Protein AF-A0A1M5HF41-F1 (afdb_monomer)

Sequence (119 aa):
MKKIFLMLTVAAFTASFVACDSKKSETGASDQDSTNVEVVTPAAEGDALAKYTELVEKAVALYPKVKTGDASAVQEYTKVAQDIANMSQDLQKELANMTPEQAAKFAEISKKFADAAAQ

Foldseek 3Di:
DDDDDDDDDDDDPDDDDDDPDDDDDDDDDDDDDDDDPPCPPDPDQPPLLVLLLVLLVLLLVLLVVVVVVPVVSVVSNVVSVVVNVVSPVVVVVSVVVDDPVSVVSSVVSVVSSVVSVVD

Structure (mmCIF, N/CA/C/O backbone):
data_AF-A0A1M5HF41-F1
#
_entry.id   AF-A0A1M5HF41-F1
#
loop_
_atom_site.group_PDB
_atom_site.id
_atom_site.type_symbol
_atom_site.label_atom_id
_atom_site.label_alt_id
_atom_site.label_comp_id
_atom_site.label_asym_id
_atom_site.label_entity_id
_atom_site.label_seq_id
_atom_site.pdbx_PDB_ins_code
_atom_site.Cartn_x
_atom_site.Cartn_y
_atom_site.Cartn_z
_atom_site.occupancy
_atom_site.B_iso_or_equiv
_atom_site.auth_seq_id
_atom_site.auth_comp_id
_atom_site.auth_asym_id
_atom_site.auth_atom_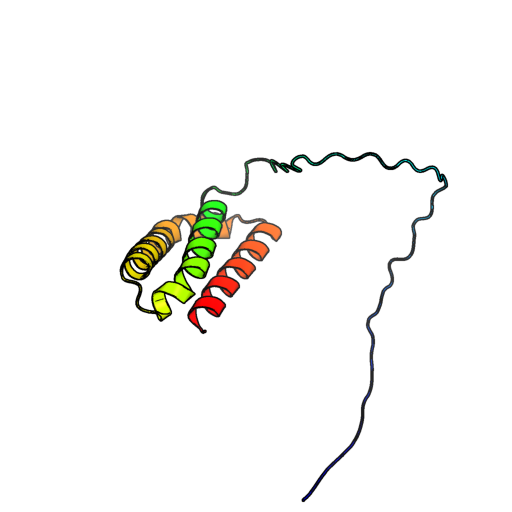id
_atom_site.pdbx_PDB_model_num
ATOM 1 N N . MET A 1 1 ? -6.836 -42.839 17.088 1.00 46.16 1 MET A N 1
ATOM 2 C CA . MET A 1 1 ? -6.234 -44.030 16.435 1.00 46.16 1 MET A CA 1
ATOM 3 C C . MET A 1 1 ? -6.410 -43.817 14.935 1.00 46.16 1 MET A C 1
ATOM 5 O O . MET A 1 1 ? -7.533 -43.573 14.547 1.00 46.16 1 MET A O 1
ATOM 9 N N . LYS A 1 2 ? -5.413 -43.750 14.054 1.00 46.97 2 LYS A N 1
ATOM 10 C CA . LYS A 1 2 ? -4.097 -44.387 13.976 1.00 46.97 2 LYS A CA 1
ATOM 11 C C . LYS A 1 2 ? -3.033 -43.356 13.582 1.00 46.97 2 LYS A C 1
ATOM 13 O O . LYS A 1 2 ? -3.289 -42.453 12.799 1.00 46.97 2 LYS A O 1
ATOM 18 N N . LYS A 1 3 ? -1.854 -43.542 14.165 1.00 61.47 3 LYS A N 1
ATOM 19 C CA . LYS A 1 3 ? -0.601 -42.862 13.855 1.00 61.47 3 LYS A CA 1
ATOM 20 C C . LYS A 1 3 ? 0.084 -43.633 12.725 1.00 61.47 3 LYS A C 1
ATOM 22 O O . LYS A 1 3 ? 0.160 -44.855 12.814 1.00 61.47 3 LYS A O 1
ATOM 27 N N . ILE A 1 4 ? 0.608 -42.914 11.744 1.00 67.19 4 ILE A N 1
ATOM 28 C CA . ILE A 1 4 ? 1.698 -43.308 10.837 1.00 67.19 4 ILE A CA 1
ATOM 29 C C . ILE A 1 4 ? 2.479 -41.989 10.707 1.00 67.19 4 ILE A C 1
ATOM 31 O O . ILE A 1 4 ? 1.986 -41.061 10.085 1.00 67.19 4 ILE A O 1
ATOM 35 N N . PHE A 1 5 ? 3.467 -41.663 11.545 1.00 51.69 5 PHE A N 1
ATOM 36 C CA . PHE A 1 5 ? 4.784 -42.288 11.694 1.00 51.69 5 PHE A CA 1
ATOM 37 C C . PHE A 1 5 ? 5.428 -42.544 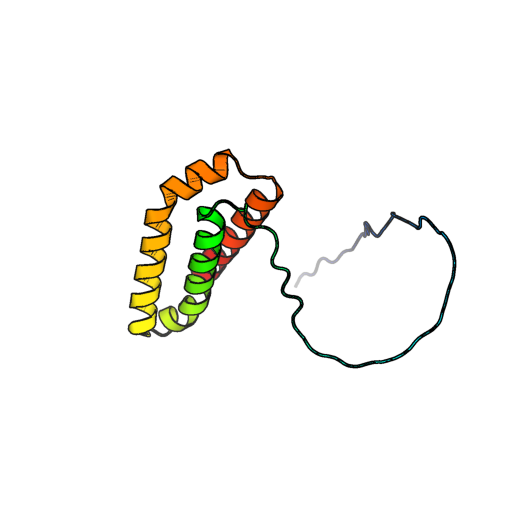10.330 1.00 51.69 5 PHE A C 1
ATOM 39 O O . PHE A 1 5 ? 5.075 -43.524 9.690 1.00 51.69 5 PHE A O 1
ATOM 46 N N . LEU A 1 6 ? 6.355 -41.678 9.901 1.00 47.97 6 LEU A N 1
ATOM 47 C CA . LEU A 1 6 ? 7.771 -42.040 9.722 1.00 47.97 6 LEU A CA 1
ATOM 48 C C . LEU A 1 6 ? 8.526 -40.978 8.882 1.00 47.97 6 LEU A C 1
ATOM 50 O O . LEU A 1 6 ? 8.279 -40.852 7.692 1.00 47.97 6 LEU A O 1
ATOM 54 N N . MET A 1 7 ? 9.464 -40.291 9.553 1.00 51.12 7 MET A N 1
ATOM 55 C CA . MET A 1 7 ? 10.816 -39.873 9.110 1.00 51.12 7 MET A CA 1
ATOM 56 C C . MET A 1 7 ? 10.981 -39.080 7.795 1.00 51.12 7 MET A C 1
ATOM 58 O O . MET A 1 7 ? 10.660 -39.558 6.720 1.00 51.12 7 MET A O 1
ATOM 62 N N . LEU A 1 8 ? 11.477 -37.836 7.830 1.00 47.91 8 LEU A N 1
ATOM 63 C CA . LEU A 1 8 ? 12.876 -37.428 8.099 1.00 47.91 8 LEU A CA 1
ATOM 64 C C . LEU A 1 8 ? 13.831 -37.767 6.944 1.00 47.91 8 LEU A C 1
ATOM 66 O O . LEU A 1 8 ? 14.118 -38.931 6.697 1.00 47.91 8 LEU A O 1
ATOM 70 N N . THR A 1 9 ? 14.335 -36.717 6.287 1.00 54.91 9 THR A N 1
ATOM 71 C CA . THR A 1 9 ? 15.642 -36.578 5.596 1.00 54.91 9 THR A CA 1
ATOM 72 C C . THR A 1 9 ? 15.664 -35.164 4.990 1.00 54.91 9 THR A C 1
ATOM 74 O O . THR A 1 9 ? 14.931 -34.866 4.060 1.00 54.91 9 THR A O 1
ATOM 77 N N . VAL A 1 10 ? 16.196 -34.158 5.691 1.00 45.66 10 VAL A N 1
ATOM 78 C CA . VAL A 1 10 ? 17.607 -33.717 5.655 1.00 45.66 10 VAL A CA 1
ATOM 79 C C . VAL A 1 10 ? 18.112 -33.471 4.232 1.00 45.66 10 VAL A C 1
ATOM 81 O O . VAL A 1 10 ? 18.502 -34.404 3.543 1.00 45.66 10 VAL A O 1
ATOM 84 N N . ALA A 1 11 ? 18.219 -32.194 3.866 1.00 50.41 11 ALA A N 1
ATOM 85 C CA . ALA A 1 11 ? 19.362 -31.681 3.116 1.00 50.41 11 ALA A CA 1
ATOM 86 C C . ALA A 1 11 ? 19.531 -30.192 3.442 1.00 50.41 11 ALA A C 1
ATOM 88 O O . ALA A 1 11 ? 18.853 -29.321 2.901 1.00 50.41 11 ALA A O 1
ATOM 89 N N . ALA A 1 12 ? 20.422 -29.932 4.394 1.00 51.75 12 ALA A N 1
ATOM 90 C CA . ALA A 1 12 ? 20.988 -28.623 4.645 1.00 51.75 12 ALA A CA 1
ATOM 91 C C . ALA A 1 12 ? 21.704 -28.124 3.380 1.00 51.75 12 ALA A C 1
ATOM 93 O O . ALA A 1 12 ? 22.653 -28.753 2.920 1.00 51.75 12 ALA A O 1
ATOM 94 N N . PHE A 1 13 ? 21.278 -26.981 2.849 1.00 51.78 13 PHE A N 1
ATOM 95 C CA . PHE A 1 13 ? 22.107 -26.150 1.978 1.00 51.78 13 PHE A CA 1
ATOM 96 C C . PHE A 1 13 ? 22.695 -25.029 2.839 1.00 51.78 13 PHE A C 1
ATOM 98 O O . PHE A 1 13 ? 22.235 -23.891 2.841 1.00 51.78 13 PHE A O 1
ATOM 105 N N . THR A 1 14 ? 23.682 -25.393 3.657 1.00 52.69 14 THR A N 1
ATOM 106 C CA . THR A 1 14 ? 24.513 -24.452 4.411 1.00 52.69 14 THR A CA 1
ATOM 107 C C . THR A 1 14 ? 25.810 -24.187 3.656 1.00 52.69 14 THR A C 1
ATOM 109 O O . THR A 1 14 ? 26.567 -25.115 3.397 1.00 52.69 14 THR A O 1
ATOM 112 N N . ALA A 1 15 ? 26.035 -22.902 3.375 1.00 50.09 15 ALA A N 1
ATOM 113 C CA . ALA A 1 15 ? 27.308 -22.187 3.273 1.00 50.09 15 ALA A CA 1
ATOM 114 C C . ALA A 1 15 ? 28.454 -22.799 2.443 1.00 50.09 15 ALA A C 1
ATOM 116 O O . ALA A 1 15 ? 29.138 -23.729 2.861 1.00 50.09 15 ALA A O 1
ATOM 117 N N . SER A 1 16 ? 28.786 -22.132 1.333 1.00 50.12 16 SER A N 1
ATOM 118 C CA . SER A 1 16 ? 30.139 -22.128 0.759 1.00 50.12 16 SER A CA 1
ATOM 119 C C . SER A 1 16 ? 30.398 -20.843 -0.034 1.00 50.12 16 SER A C 1
ATOM 121 O O . SER A 1 16 ? 30.346 -20.842 -1.255 1.00 50.12 16 SER A O 1
ATOM 123 N N . PHE A 1 17 ? 30.726 -19.760 0.672 1.00 56.53 17 PHE A N 1
ATOM 124 C CA . PHE A 1 17 ? 31.763 -18.834 0.210 1.00 56.53 17 PHE A CA 1
ATOM 125 C C . PHE A 1 17 ? 32.705 -18.597 1.386 1.00 56.53 17 PHE A C 1
ATOM 127 O O . PHE A 1 17 ? 32.466 -17.780 2.271 1.00 56.53 17 PHE A O 1
ATOM 134 N N . VAL A 1 18 ? 33.732 -19.442 1.427 1.00 53.59 18 VAL A N 1
ATOM 135 C CA . VAL A 1 18 ? 34.872 -19.336 2.326 1.00 53.59 18 VAL A CA 1
ATOM 136 C C . VAL A 1 18 ? 35.819 -18.257 1.797 1.00 53.59 18 VAL A C 1
ATOM 138 O O . VAL A 1 18 ? 36.111 -18.208 0.607 1.00 53.59 18 VAL A O 1
ATOM 141 N N . ALA A 1 19 ? 36.234 -17.393 2.719 1.00 37.31 19 ALA A N 1
ATOM 142 C CA . ALA A 1 19 ? 37.471 -16.621 2.784 1.00 37.31 19 ALA A CA 1
ATOM 143 C C . ALA A 1 19 ? 38.257 -16.348 1.482 1.00 37.31 19 ALA A C 1
ATOM 145 O O . ALA A 1 19 ? 38.946 -17.219 0.955 1.00 37.31 19 ALA A O 1
ATOM 146 N N . CYS A 1 20 ? 38.334 -15.066 1.113 1.00 46.25 20 CYS A N 1
ATOM 147 C CA . CYS A 1 20 ? 39.608 -14.492 0.688 1.00 46.25 20 CYS A CA 1
ATOM 148 C C . CYS A 1 20 ? 40.270 -13.896 1.939 1.00 46.25 20 CYS A C 1
ATOM 150 O O . CYS A 1 20 ? 39.889 -12.830 2.418 1.00 46.25 20 CYS A O 1
ATOM 152 N N . ASP A 1 21 ? 41.210 -14.653 2.498 1.00 45.50 21 ASP A N 1
ATOM 153 C CA . ASP A 1 21 ? 42.091 -14.243 3.583 1.00 45.50 21 ASP A CA 1
ATOM 154 C C . ASP A 1 21 ? 43.124 -13.239 3.056 1.00 45.50 21 ASP A C 1
ATOM 156 O O . ASP A 1 21 ? 43.880 -13.514 2.122 1.00 45.50 21 ASP A O 1
ATOM 160 N N . SER A 1 22 ? 43.158 -12.055 3.659 1.00 48.88 22 SER A N 1
ATOM 161 C CA . SER A 1 22 ? 44.367 -11.244 3.735 1.00 48.88 22 SER A CA 1
ATOM 162 C C . SER A 1 22 ? 44.329 -10.407 5.012 1.00 48.88 22 SER A C 1
ATOM 164 O O . SER A 1 22 ? 43.879 -9.269 5.024 1.00 48.88 22 SER A O 1
ATOM 166 N N . LYS A 1 23 ? 44.937 -10.982 6.057 1.00 42.03 23 LYS A N 1
ATOM 167 C CA . LYS A 1 23 ? 45.968 -10.296 6.855 1.00 42.03 23 LYS A CA 1
ATOM 168 C C . LYS A 1 23 ? 45.496 -9.226 7.867 1.00 42.03 23 LYS A C 1
ATOM 170 O O . LYS A 1 23 ? 45.436 -8.044 7.569 1.00 42.03 23 LYS A O 1
ATOM 175 N N . LYS A 1 24 ? 45.384 -9.674 9.127 1.00 38.69 24 LYS A N 1
ATOM 176 C CA . LYS A 1 24 ? 46.010 -9.086 10.339 1.00 38.69 24 LYS A CA 1
ATOM 177 C C . LYS A 1 24 ? 45.797 -7.580 10.618 1.00 38.69 24 LYS A C 1
ATOM 179 O O . LYS A 1 24 ? 46.511 -6.759 10.058 1.00 38.69 24 LYS A O 1
ATOM 184 N N . SER A 1 25 ? 45.017 -7.253 11.656 1.00 34.22 25 SER A N 1
ATOM 185 C CA . SER A 1 25 ? 45.537 -6.713 12.935 1.00 34.22 25 SER A CA 1
ATOM 186 C C . SER A 1 25 ? 44.403 -6.456 13.937 1.00 34.22 25 SER A C 1
ATOM 188 O O . SER A 1 25 ? 43.448 -5.749 13.635 1.00 34.22 25 SER A O 1
ATOM 190 N N . GLU A 1 26 ? 44.557 -6.988 15.150 1.00 37.22 26 GLU A N 1
ATOM 191 C CA . GLU A 1 26 ? 43.947 -6.456 16.374 1.00 37.22 26 GLU A CA 1
ATOM 192 C C . GLU A 1 26 ? 44.325 -4.981 16.577 1.00 37.22 26 GLU A C 1
ATOM 194 O O . GLU A 1 26 ? 45.467 -4.596 16.308 1.00 37.22 26 GLU A O 1
ATOM 199 N N . THR A 1 27 ? 43.407 -4.187 17.130 1.00 28.44 27 THR A N 1
ATOM 200 C CA . THR A 1 27 ? 43.563 -3.454 18.407 1.00 28.44 27 THR A CA 1
ATOM 201 C C . THR A 1 27 ? 42.308 -2.616 18.624 1.00 28.44 27 THR A C 1
ATOM 203 O O . THR A 1 27 ? 41.882 -1.878 17.740 1.00 28.44 27 THR A O 1
ATOM 206 N N . GLY A 1 28 ? 41.686 -2.792 19.788 1.00 31.28 28 GLY A N 1
ATOM 207 C CA . GLY A 1 28 ? 40.433 -2.143 20.141 1.00 31.28 28 GLY A CA 1
ATOM 208 C C . GLY A 1 28 ? 40.565 -0.679 20.549 1.00 31.28 28 GLY A C 1
ATOM 209 O O . GLY A 1 28 ? 41.646 -0.189 20.850 1.00 31.28 28 GLY A O 1
ATOM 210 N N . ALA A 1 29 ? 39.409 -0.033 20.629 1.00 29.83 29 ALA A N 1
ATOM 211 C CA . ALA A 1 29 ? 39.046 0.934 21.653 1.00 29.83 29 ALA A CA 1
ATOM 212 C C . ALA A 1 29 ? 37.527 1.115 21.561 1.00 29.83 29 ALA A C 1
ATOM 214 O O . ALA A 1 29 ? 36.998 1.379 20.483 1.00 29.83 29 ALA A O 1
ATOM 215 N N . SER A 1 30 ? 36.834 0.934 22.685 1.00 42.19 30 SER A N 1
ATOM 216 C CA . SER A 1 30 ? 35.523 1.545 22.871 1.00 42.19 30 SER A CA 1
ATOM 217 C C . SER A 1 30 ? 35.684 3.050 22.729 1.00 42.19 30 SER A C 1
ATOM 219 O O . SER A 1 30 ? 36.488 3.627 23.454 1.00 42.19 30 SER A O 1
ATOM 221 N N . ASP A 1 31 ? 34.868 3.665 21.886 1.00 30.11 31 ASP A N 1
ATOM 222 C CA . ASP A 1 31 ? 34.354 4.992 22.177 1.00 30.11 31 ASP A CA 1
ATOM 223 C C . ASP A 1 31 ? 32.889 5.043 21.747 1.00 30.11 31 ASP A C 1
ATOM 225 O O . ASP A 1 31 ? 32.483 4.484 20.723 1.00 30.11 31 ASP A O 1
ATOM 229 N N . GLN A 1 32 ? 32.093 5.621 22.633 1.00 37.66 32 GLN A N 1
ATOM 230 C CA . GLN A 1 32 ? 30.720 6.000 22.377 1.00 37.66 32 GLN A CA 1
ATOM 231 C C . GLN A 1 32 ? 30.730 7.005 21.225 1.00 37.66 32 GLN A C 1
ATOM 233 O O . GLN A 1 32 ? 31.564 7.891 21.224 1.00 37.66 32 GLN A O 1
ATOM 238 N N . ASP A 1 33 ? 29.759 6.957 20.323 1.00 27.88 33 ASP A N 1
ATOM 239 C CA . ASP A 1 33 ? 28.881 8.116 20.175 1.00 27.88 33 ASP A CA 1
ATOM 240 C C . ASP A 1 33 ? 27.693 7.736 19.304 1.00 27.88 33 ASP A C 1
ATOM 242 O O . ASP A 1 33 ? 27.815 7.159 18.221 1.00 27.88 33 ASP A O 1
ATOM 246 N N . SER A 1 34 ? 26.513 8.045 19.819 1.00 46.03 34 SER A N 1
ATOM 247 C CA . SER A 1 34 ? 25.312 8.071 19.002 1.00 46.03 34 SER A CA 1
ATOM 248 C C . SER A 1 34 ? 25.487 9.209 18.018 1.00 46.03 34 SER A C 1
ATOM 250 O O . SER A 1 34 ? 25.742 10.311 18.474 1.00 46.03 34 SER A O 1
ATOM 252 N N . THR A 1 35 ? 25.288 8.989 16.723 1.00 32.34 35 THR A N 1
ATOM 253 C CA . THR A 1 35 ? 24.547 9.920 15.858 1.00 32.34 35 THR A CA 1
ATOM 254 C C . THR A 1 35 ? 24.463 9.336 14.456 1.00 32.34 35 THR A C 1
ATOM 256 O O . THR A 1 35 ? 25.462 9.135 13.778 1.00 32.34 35 THR A O 1
ATOM 259 N N . ASN A 1 36 ? 23.218 9.076 14.066 1.00 39.25 36 ASN A N 1
ATOM 260 C CA . ASN A 1 36 ? 22.700 9.246 12.719 1.00 39.25 36 ASN A CA 1
ATOM 261 C C . ASN A 1 36 ? 23.600 8.713 11.591 1.00 39.25 36 ASN A C 1
ATOM 263 O O . ASN A 1 36 ? 24.325 9.457 10.932 1.00 39.25 36 ASN A O 1
ATOM 267 N N . VAL A 1 37 ? 23.460 7.416 11.305 1.00 37.00 37 VAL A N 1
ATOM 268 C CA . VAL A 1 37 ? 23.682 6.940 9.940 1.00 37.00 37 VAL A CA 1
ATOM 269 C C . VAL A 1 37 ? 22.503 7.449 9.109 1.00 37.00 37 VAL A C 1
ATOM 271 O O . VAL A 1 37 ? 21.583 6.703 8.775 1.00 37.00 37 VAL A O 1
ATOM 274 N N . GLU A 1 38 ? 22.526 8.740 8.789 1.00 44.31 38 GLU A N 1
ATOM 275 C CA . GLU A 1 38 ? 21.754 9.265 7.678 1.00 44.31 38 GLU A CA 1
ATOM 276 C C . GLU A 1 38 ? 22.500 8.780 6.442 1.00 44.31 38 GLU A C 1
ATOM 278 O O . GLU A 1 38 ? 23.374 9.451 5.888 1.00 44.31 38 GLU A O 1
ATOM 283 N N . VAL A 1 39 ? 22.199 7.546 6.032 1.00 35.41 39 VAL A N 1
ATOM 284 C CA . VAL A 1 39 ? 22.402 7.171 4.641 1.00 35.41 39 VAL A CA 1
ATOM 285 C C . VAL A 1 39 ? 21.404 8.013 3.852 1.00 35.41 39 VAL A C 1
ATOM 287 O O . VAL A 1 39 ? 20.316 7.556 3.503 1.00 35.41 39 VAL A O 1
ATOM 290 N N . VAL A 1 40 ? 21.768 9.264 3.566 1.00 51.62 40 VAL A N 1
ATOM 291 C CA . VAL A 1 40 ? 21.182 9.994 2.446 1.00 51.62 40 VAL A CA 1
ATOM 292 C C . VAL A 1 40 ? 21.720 9.300 1.199 1.00 51.62 40 VAL A C 1
ATOM 294 O O . VAL A 1 40 ? 22.748 9.656 0.625 1.00 51.62 40 VAL A O 1
ATOM 297 N N . THR A 1 41 ? 21.062 8.193 0.873 1.00 37.59 41 THR A N 1
ATOM 298 C CA . THR A 1 41 ? 21.273 7.418 -0.345 1.00 37.59 41 THR A CA 1
ATOM 299 C C . THR A 1 41 ? 20.836 8.314 -1.509 1.00 37.59 41 THR A C 1
ATOM 301 O O . THR A 1 41 ? 19.818 8.997 -1.384 1.00 37.59 41 THR A O 1
ATOM 304 N N . PRO A 1 42 ? 21.610 8.390 -2.605 1.00 40.50 42 PRO A N 1
ATOM 305 C CA . PRO A 1 42 ? 21.431 9.383 -3.657 1.00 40.50 42 PRO A CA 1
ATOM 306 C C . PRO A 1 42 ? 20.018 9.368 -4.238 1.00 40.50 42 PRO A C 1
ATOM 308 O O . PRO A 1 42 ? 19.505 8.328 -4.645 1.00 40.50 42 PRO A O 1
ATOM 311 N N . ALA A 1 43 ? 19.431 10.561 -4.324 1.00 47.88 43 ALA A N 1
ATOM 312 C CA . ALA A 1 43 ? 18.240 10.841 -5.102 1.00 47.88 43 ALA A CA 1
ATOM 313 C C . ALA A 1 43 ? 18.445 10.417 -6.567 1.00 47.88 43 ALA A C 1
ATOM 315 O O . ALA A 1 43 ? 19.048 11.144 -7.352 1.00 47.88 43 ALA A O 1
ATOM 316 N N . ALA A 1 44 ? 17.959 9.223 -6.902 1.00 48.28 44 ALA A N 1
ATOM 317 C CA . ALA A 1 44 ? 17.467 8.821 -8.220 1.00 48.28 44 ALA A CA 1
ATOM 318 C C . ALA A 1 44 ? 16.698 7.484 -8.118 1.00 48.28 44 ALA A C 1
ATOM 320 O O . ALA A 1 44 ? 16.792 6.629 -8.995 1.00 48.28 44 ALA A O 1
ATOM 321 N N . GLU A 1 45 ? 15.947 7.267 -7.035 1.00 45.69 45 GLU A N 1
ATOM 322 C CA . GLU A 1 45 ? 14.764 6.408 -7.124 1.00 45.69 45 GLU A CA 1
ATOM 323 C C . GLU A 1 45 ? 13.685 7.264 -7.788 1.00 45.69 45 GLU A C 1
ATOM 325 O O . GLU A 1 45 ? 13.588 8.459 -7.494 1.00 45.69 45 GLU A O 1
ATOM 330 N N . GLY A 1 46 ? 12.951 6.717 -8.756 1.00 54.31 46 GLY A N 1
ATOM 331 C CA . GLY A 1 46 ? 11.884 7.490 -9.364 1.00 54.31 46 GLY A CA 1
ATOM 332 C C . GLY A 1 46 ? 10.912 7.934 -8.267 1.00 54.31 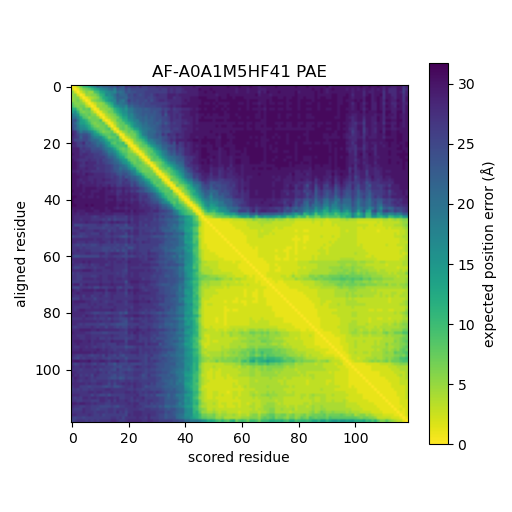46 GLY A C 1
ATOM 333 O O . GLY A 1 46 ? 10.616 7.223 -7.302 1.00 54.31 46 GLY A O 1
ATOM 334 N N . ASP A 1 47 ? 10.523 9.198 -8.353 1.00 76.12 47 ASP A N 1
ATOM 335 C CA . ASP A 1 47 ? 9.758 9.898 -7.325 1.00 76.12 47 ASP A CA 1
ATOM 336 C C . ASP A 1 47 ? 8.439 9.165 -6.981 1.00 76.12 47 ASP A C 1
ATOM 338 O O . ASP A 1 47 ? 7.905 9.336 -5.883 1.00 76.12 47 ASP A O 1
ATOM 342 N N . ALA A 1 48 ? 7.939 8.284 -7.863 1.00 85.38 48 ALA A N 1
ATOM 343 C CA . ALA A 1 48 ? 6.711 7.536 -7.640 1.00 85.38 48 ALA A CA 1
ATOM 344 C C . ALA A 1 48 ? 6.888 6.277 -6.771 1.00 85.38 48 ALA A C 1
ATOM 346 O O . ALA A 1 48 ? 6.009 6.024 -5.945 1.00 85.38 48 ALA A O 1
ATOM 347 N N . LEU A 1 49 ? 7.974 5.491 -6.880 1.00 87.00 49 LEU A N 1
ATOM 348 C CA . LEU A 1 49 ? 8.155 4.312 -6.007 1.00 87.00 49 LEU A CA 1
ATOM 349 C C . LEU A 1 49 ? 8.375 4.721 -4.550 1.00 87.00 49 LEU A C 1
ATOM 351 O O . LEU A 1 49 ? 7.806 4.099 -3.647 1.00 87.00 49 LEU A O 1
ATOM 355 N N . ALA A 1 50 ? 9.168 5.768 -4.315 1.00 88.12 50 ALA A N 1
ATOM 356 C CA . ALA A 1 50 ? 9.421 6.279 -2.969 1.00 88.12 50 ALA A CA 1
ATOM 357 C C . ALA A 1 50 ? 8.114 6.746 -2.307 1.00 88.12 50 ALA A C 1
ATOM 359 O O . ALA A 1 50 ? 7.748 6.263 -1.236 1.00 88.12 50 ALA A O 1
ATOM 360 N N . LYS A 1 51 ? 7.336 7.582 -3.005 1.00 90.06 51 LYS A N 1
ATOM 361 C CA . LYS A 1 51 ? 6.013 8.027 -2.538 1.00 90.06 51 LYS A CA 1
ATOM 362 C C . LYS A 1 51 ? 5.030 6.871 -2.347 1.00 90.06 51 LYS A C 1
ATOM 364 O O . LYS A 1 51 ? 4.282 6.855 -1.374 1.00 90.06 51 LYS A O 1
ATOM 369 N N . TYR A 1 52 ? 5.031 5.882 -3.241 1.00 90.50 52 TYR A N 1
ATOM 370 C CA . TYR A 1 52 ? 4.193 4.692 -3.090 1.00 90.50 52 TYR A CA 1
ATOM 371 C C . TYR A 1 52 ? 4.537 3.916 -1.821 1.00 90.50 52 TYR A C 1
ATOM 373 O O . TYR A 1 52 ? 3.638 3.494 -1.096 1.00 90.50 52 TYR A O 1
ATOM 381 N N . THR A 1 53 ? 5.831 3.772 -1.535 1.00 90.94 53 THR A N 1
ATOM 382 C CA . THR A 1 53 ? 6.329 3.099 -0.334 1.00 90.94 53 THR A CA 1
ATOM 383 C C . THR A 1 53 ? 5.820 3.796 0.926 1.00 90.94 53 THR A C 1
ATOM 385 O O . THR A 1 53 ? 5.193 3.148 1.763 1.00 90.94 53 THR A O 1
ATOM 388 N N . GLU A 1 54 ? 5.970 5.121 1.015 1.00 93.00 54 GLU A N 1
ATOM 389 C CA . GLU A 1 54 ? 5.469 5.909 2.150 1.00 93.00 54 GLU A CA 1
ATOM 390 C C . GLU A 1 54 ? 3.947 5.790 2.329 1.00 93.00 54 GLU A C 1
ATOM 392 O O . GLU A 1 54 ? 3.450 5.613 3.445 1.00 93.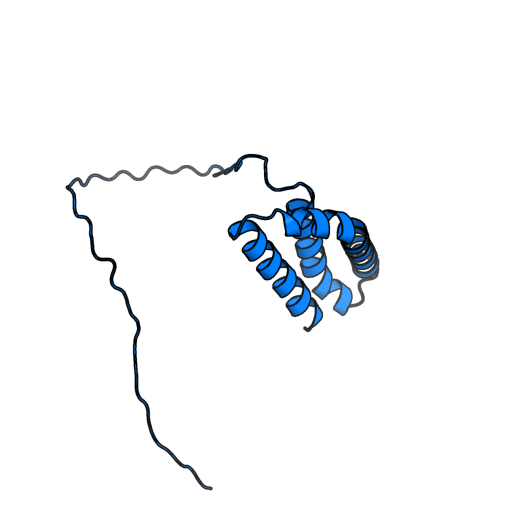00 54 GLU A O 1
ATOM 397 N N . LEU A 1 55 ? 3.185 5.865 1.232 1.00 93.38 55 LEU A N 1
ATOM 398 C CA . LEU A 1 55 ? 1.728 5.746 1.277 1.00 93.38 55 LEU A CA 1
ATOM 399 C C . LEU A 1 55 ? 1.291 4.353 1.736 1.00 93.38 55 LEU A C 1
ATOM 401 O O . LEU A 1 55 ? 0.399 4.235 2.577 1.00 93.38 55 LEU A O 1
ATOM 405 N N . VAL A 1 56 ? 1.927 3.296 1.232 1.00 92.69 56 VAL A N 1
ATOM 406 C CA . VAL A 1 56 ? 1.638 1.923 1.652 1.00 92.69 56 VAL A CA 1
ATOM 407 C C . VAL A 1 56 ? 1.951 1.727 3.132 1.00 92.69 56 VAL A C 1
ATOM 409 O O . VAL A 1 56 ? 1.109 1.201 3.861 1.00 92.69 56 VAL A O 1
ATOM 412 N N . GLU A 1 57 ? 3.112 2.173 3.604 1.00 93.38 57 GLU A N 1
ATOM 413 C CA . GLU A 1 57 ? 3.486 2.064 5.018 1.00 93.38 57 GLU A CA 1
ATOM 414 C C . GLU A 1 57 ? 2.504 2.811 5.922 1.00 93.38 57 GLU A C 1
ATOM 416 O O . GLU A 1 57 ? 2.057 2.275 6.943 1.00 93.38 57 GLU A O 1
ATOM 421 N N . LYS A 1 58 ? 2.075 4.007 5.506 1.00 93.44 58 LYS A N 1
ATOM 422 C CA . LYS A 1 58 ? 1.035 4.758 6.207 1.00 93.44 58 LYS A CA 1
ATOM 423 C C . LYS A 1 58 ? -0.290 3.997 6.236 1.00 93.44 58 LYS A C 1
ATOM 425 O O . LYS A 1 58 ? -0.929 3.927 7.285 1.00 93.44 58 LYS A O 1
ATOM 430 N N . ALA A 1 59 ? -0.700 3.393 5.123 1.00 91.88 59 ALA A N 1
ATOM 431 C CA . ALA A 1 59 ? -1.930 2.611 5.063 1.00 91.88 59 ALA A CA 1
ATOM 432 C C . ALA A 1 59 ? -1.880 1.379 5.985 1.00 91.88 59 ALA A C 1
ATOM 434 O O . ALA A 1 59 ? -2.845 1.107 6.701 1.00 91.88 59 ALA A O 1
ATOM 435 N N . VAL A 1 60 ? -0.742 0.674 6.023 1.00 92.44 60 VAL A N 1
ATOM 436 C CA . VAL A 1 60 ? -0.499 -0.461 6.929 1.00 92.44 60 VAL A CA 1
ATOM 437 C C . VAL A 1 60 ? -0.577 -0.016 8.392 1.00 92.44 60 VAL A C 1
ATOM 439 O O . VAL A 1 60 ? -1.237 -0.672 9.197 1.00 92.44 60 VAL A O 1
ATOM 442 N N . ALA A 1 61 ? 0.027 1.123 8.740 1.00 93.25 61 ALA A N 1
ATOM 443 C CA . ALA A 1 61 ? -0.002 1.664 10.100 1.00 93.25 61 ALA A CA 1
ATOM 444 C C . ALA A 1 61 ? -1.410 2.099 10.554 1.00 93.25 61 ALA A C 1
ATOM 446 O O . ALA A 1 61 ? -1.732 2.033 11.743 1.00 93.25 61 ALA A O 1
ATOM 447 N N . LEU A 1 62 ? -2.262 2.531 9.620 1.00 93.38 62 LEU A N 1
ATOM 448 C CA . LEU A 1 62 ? -3.652 2.904 9.896 1.00 93.38 62 LEU A CA 1
ATOM 449 C C . LEU A 1 62 ? -4.570 1.686 10.055 1.00 93.38 62 LEU A C 1
ATOM 451 O O . LEU A 1 62 ? -5.572 1.771 10.767 1.00 93.38 62 LEU A O 1
ATOM 455 N N . TYR A 1 63 ? -4.225 0.548 9.451 1.00 89.56 63 TYR A N 1
ATOM 456 C CA . TYR A 1 63 ? -5.098 -0.623 9.362 1.00 89.56 63 TYR A CA 1
ATOM 457 C C . TYR A 1 63 ? -5.631 -1.144 10.714 1.00 89.56 63 TYR A C 1
ATOM 459 O O . TYR A 1 63 ? -6.835 -1.388 10.822 1.00 89.56 63 TYR A O 1
ATOM 467 N N . PRO A 1 64 ? -4.824 -1.252 11.792 1.00 91.69 64 PRO A N 1
ATOM 468 C CA . PRO A 1 64 ? -5.332 -1.660 13.102 1.00 91.69 64 PRO A CA 1
ATOM 469 C C . PRO A 1 64 ? -6.407 -0.711 13.648 1.00 91.69 64 PRO A C 1
ATOM 471 O O . PRO A 1 64 ? -7.396 -1.162 14.218 1.00 91.69 64 PRO A O 1
ATOM 474 N N . LYS A 1 65 ? -6.245 0.601 13.432 1.00 93.00 65 LYS A N 1
ATOM 475 C CA . LYS A 1 65 ? -7.204 1.620 13.883 1.00 93.00 65 LYS A CA 1
ATOM 476 C C . LYS A 1 65 ? -8.483 1.599 13.044 1.00 93.00 65 LYS A C 1
ATOM 478 O O . LYS A 1 65 ? -9.582 1.709 13.589 1.00 93.00 65 LYS A O 1
ATOM 483 N N . VAL A 1 66 ? -8.344 1.374 11.736 1.00 92.31 66 VAL A N 1
ATOM 484 C CA . VAL A 1 66 ? -9.470 1.152 10.815 1.00 92.31 66 VAL A CA 1
ATOM 485 C C . VAL A 1 66 ? -10.310 -0.044 11.271 1.00 92.31 66 VAL A C 1
ATOM 487 O O . VAL A 1 66 ? -11.528 0.078 11.371 1.00 92.31 66 VAL A O 1
ATOM 490 N N . LYS A 1 67 ? -9.682 -1.167 11.647 1.00 89.50 67 LYS A N 1
ATOM 491 C CA . LYS A 1 67 ? -10.395 -2.342 12.185 1.00 89.50 67 LYS A CA 1
ATOM 492 C C . LYS A 1 67 ? -11.154 -2.062 13.471 1.00 89.50 67 LYS A C 1
ATOM 494 O O . LYS A 1 67 ? -12.217 -2.634 13.687 1.00 89.50 67 LYS A O 1
ATOM 499 N N . THR A 1 68 ? -10.616 -1.198 14.328 1.00 94.00 68 THR A N 1
ATOM 500 C CA . THR A 1 68 ? -11.302 -0.783 15.558 1.00 94.00 68 THR A CA 1
ATOM 501 C C . THR A 1 68 ? -12.411 0.246 15.317 1.00 94.00 68 THR A C 1
ATOM 503 O O . THR A 1 68 ? -13.076 0.641 16.269 1.00 94.00 68 THR A O 1
ATOM 506 N N . GLY A 1 69 ? -12.634 0.673 14.068 1.00 91.62 69 GLY A N 1
ATOM 507 C CA . GLY A 1 69 ? -13.674 1.636 13.706 1.00 91.62 69 GLY A CA 1
ATOM 508 C C . GLY A 1 69 ? -13.321 3.091 14.021 1.00 91.62 69 GLY A C 1
ATOM 509 O O . GLY A 1 69 ? -14.222 3.917 14.148 1.00 91.62 69 GLY A O 1
ATOM 510 N N . ASP A 1 70 ? -12.033 3.422 14.158 1.00 96.62 70 ASP A N 1
ATOM 511 C CA . ASP A 1 70 ? -11.590 4.804 14.361 1.00 96.62 70 ASP A CA 1
ATOM 512 C C . ASP A 1 70 ? -11.900 5.638 13.108 1.00 96.62 70 ASP A C 1
ATOM 514 O O . ASP A 1 70 ? -11.327 5.425 12.038 1.00 96.62 70 ASP A O 1
ATOM 518 N N . ALA A 1 71 ? -12.830 6.586 13.238 1.00 94.31 71 ALA A N 1
ATOM 519 C CA . ALA A 1 71 ? -13.324 7.377 12.115 1.00 94.31 71 ALA A CA 1
ATOM 520 C C . ALA A 1 71 ? -12.226 8.218 11.441 1.00 94.31 71 ALA A C 1
ATOM 522 O O . ALA A 1 71 ? -12.226 8.351 10.216 1.00 94.31 71 ALA A O 1
ATOM 523 N N . SER A 1 72 ? -11.271 8.743 12.213 1.00 94.62 72 SER A N 1
ATOM 524 C CA . SER A 1 72 ? -10.147 9.519 11.682 1.00 94.62 72 SER A CA 1
ATOM 525 C C . SER A 1 72 ? -9.198 8.618 10.897 1.00 94.62 72 SER A C 1
ATOM 527 O O . SER A 1 72 ? -8.787 8.965 9.791 1.00 94.62 72 SER A O 1
ATOM 529 N N . ALA A 1 73 ? -8.908 7.420 11.412 1.00 94.3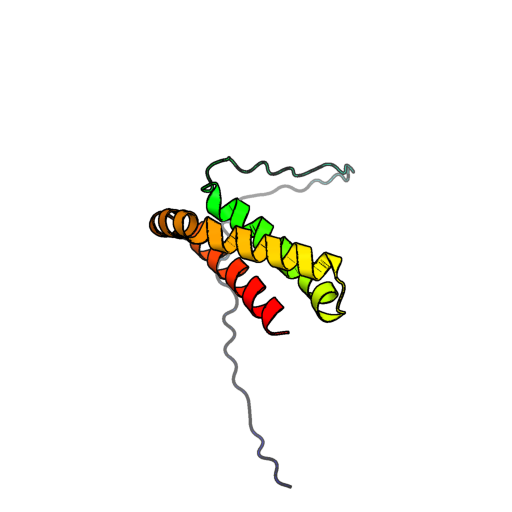8 73 ALA A N 1
ATOM 530 C CA . ALA A 1 73 ? -8.084 6.444 10.708 1.00 94.38 73 ALA A CA 1
ATOM 531 C C . ALA A 1 73 ? -8.756 5.927 9.431 1.00 94.38 73 ALA A C 1
ATOM 533 O O . ALA A 1 73 ? -8.076 5.747 8.426 1.00 94.38 73 ALA A O 1
ATOM 534 N N . VAL A 1 74 ? -10.079 5.730 9.436 1.00 93.75 74 VAL A N 1
ATOM 535 C CA . VAL A 1 74 ? -10.853 5.366 8.234 1.00 93.75 74 VAL A CA 1
ATOM 536 C C . VAL A 1 74 ? -10.756 6.460 7.171 1.00 93.75 74 VAL A C 1
ATOM 538 O O . VAL A 1 74 ? -10.510 6.159 6.000 1.00 93.75 74 VAL A O 1
ATOM 541 N N . GLN A 1 75 ? -10.911 7.728 7.558 1.00 95.00 75 GLN A N 1
ATOM 542 C CA . GLN A 1 75 ? -10.775 8.856 6.634 1.00 95.00 75 GLN A CA 1
ATOM 543 C C . GLN A 1 75 ? -9.355 8.968 6.072 1.00 95.00 75 GLN A C 1
ATOM 545 O O . GLN A 1 75 ? -9.186 9.087 4.856 1.00 95.00 75 GLN A O 1
ATOM 550 N N . GLU A 1 76 ? -8.333 8.888 6.926 1.00 94.69 76 GLU A N 1
ATOM 551 C CA . GLU A 1 76 ? -6.939 8.931 6.481 1.00 94.69 76 GLU A CA 1
ATOM 552 C C . GLU A 1 76 ? -6.587 7.744 5.585 1.00 94.69 76 GLU A C 1
ATOM 554 O O . GLU A 1 76 ? -5.963 7.940 4.546 1.00 94.69 76 GLU A O 1
ATOM 559 N N . TYR A 1 77 ? -7.029 6.534 5.930 1.00 92.50 77 TYR A N 1
ATOM 560 C CA . TYR A 1 77 ? -6.803 5.340 5.119 1.00 92.50 77 TYR A CA 1
ATOM 561 C C . TYR A 1 77 ? -7.453 5.478 3.741 1.00 92.50 77 TYR A C 1
ATOM 563 O O . TYR A 1 77 ? -6.824 5.176 2.730 1.00 92.50 77 TYR A O 1
ATOM 571 N N . THR A 1 78 ? -8.680 6.007 3.683 1.00 93.56 78 THR A N 1
ATOM 572 C CA . THR A 1 78 ? -9.385 6.263 2.417 1.00 93.56 78 THR A CA 1
ATOM 573 C C . THR A 1 78 ? -8.618 7.259 1.547 1.00 93.56 78 THR A C 1
ATOM 575 O O . THR A 1 78 ? -8.446 7.024 0.352 1.00 93.56 78 THR A O 1
ATOM 578 N N . LYS A 1 79 ? -8.107 8.345 2.143 1.00 95.19 79 LYS A N 1
ATOM 579 C CA . LYS A 1 79 ? -7.290 9.333 1.427 1.00 95.19 79 LYS A CA 1
ATOM 580 C C . LYS A 1 79 ? -6.002 8.712 0.888 1.00 95.19 79 LYS A C 1
ATOM 582 O O . LYS A 1 79 ? -5.688 8.885 -0.282 1.00 95.19 79 LYS A O 1
ATOM 587 N N . VAL A 1 80 ? -5.297 7.946 1.716 1.00 93.12 80 VAL A N 1
ATOM 588 C CA . VAL A 1 80 ? -4.061 7.260 1.319 1.00 93.12 80 VAL A CA 1
ATOM 589 C C . VAL A 1 80 ? -4.320 6.259 0.188 1.00 93.12 80 VAL A C 1
ATOM 591 O O . VAL A 1 80 ? -3.573 6.233 -0.785 1.00 93.12 80 VAL A O 1
ATOM 594 N N . ALA A 1 81 ? -5.399 5.478 0.262 1.00 90.19 81 ALA A N 1
ATOM 595 C CA . ALA A 1 81 ? -5.784 4.556 -0.805 1.00 90.19 81 ALA A CA 1
ATOM 596 C C . ALA A 1 81 ? -6.088 5.291 -2.122 1.00 90.19 81 ALA A C 1
ATOM 598 O O . ALA A 1 81 ? -5.726 4.816 -3.199 1.00 90.19 81 ALA A O 1
ATOM 599 N N . GLN A 1 82 ? -6.715 6.467 -2.042 1.00 92.62 82 GLN A N 1
ATOM 600 C CA . GLN A 1 82 ? -6.968 7.311 -3.205 1.00 92.62 82 GLN A CA 1
ATOM 601 C C . GLN A 1 82 ? -5.670 7.884 -3.793 1.00 92.62 82 GLN A C 1
ATOM 603 O O . GLN A 1 82 ? -5.507 7.866 -5.011 1.00 92.62 82 GLN A O 1
ATOM 608 N N . ASP A 1 83 ? -4.731 8.331 -2.958 1.00 91.19 83 ASP A N 1
ATOM 609 C CA . ASP A 1 83 ? -3.423 8.820 -3.406 1.00 91.19 83 ASP A CA 1
ATOM 610 C C . ASP A 1 83 ? -2.630 7.706 -4.116 1.00 91.19 83 ASP A C 1
ATOM 612 O O . ASP A 1 83 ? -2.101 7.924 -5.206 1.00 91.19 83 ASP A O 1
ATOM 616 N N . ILE A 1 84 ? -2.654 6.477 -3.584 1.00 89.25 84 ILE A N 1
ATOM 617 C CA . ILE A 1 84 ? -2.074 5.295 -4.245 1.00 89.25 84 ILE A CA 1
ATOM 618 C C . ILE A 1 84 ? -2.731 5.046 -5.613 1.00 89.25 84 ILE A C 1
ATOM 620 O O . ILE A 1 84 ? -2.037 4.803 -6.602 1.00 89.25 84 ILE A O 1
ATOM 624 N N . ALA A 1 85 ? -4.064 5.117 -5.695 1.00 88.56 85 ALA A N 1
ATOM 625 C CA . ALA A 1 85 ? -4.787 4.923 -6.951 1.00 88.56 85 ALA A CA 1
ATOM 626 C C . ALA A 1 85 ? -4.441 6.005 -7.991 1.00 88.56 85 ALA A C 1
ATOM 628 O O . ALA A 1 85 ? -4.236 5.685 -9.165 1.00 88.56 85 ALA A O 1
ATOM 629 N N . ASN A 1 86 ? -4.307 7.262 -7.562 1.00 90.25 86 ASN A N 1
ATOM 630 C CA . ASN A 1 86 ? -3.914 8.383 -8.420 1.00 90.25 86 ASN A CA 1
ATOM 631 C C . ASN A 1 86 ? -2.488 8.221 -8.962 1.00 90.25 86 ASN A C 1
ATOM 633 O O . ASN A 1 86 ? -2.209 8.599 -10.096 1.00 90.25 86 ASN A O 1
ATOM 637 N N . MET A 1 87 ? -1.603 7.606 -8.179 1.00 86.19 87 MET A N 1
ATOM 638 C CA . MET A 1 87 ? -0.225 7.325 -8.576 1.00 86.19 87 MET A CA 1
ATOM 639 C C . MET A 1 87 ? -0.072 6.109 -9.494 1.00 86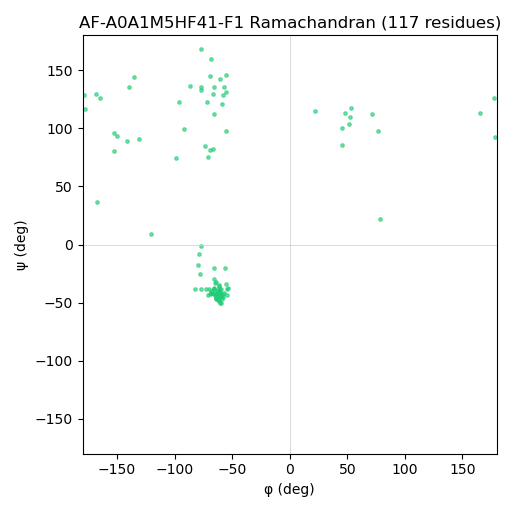.19 87 MET A C 1
ATOM 641 O O . MET A 1 87 ? 1.017 5.882 -10.017 1.00 86.19 87 MET A O 1
ATOM 645 N N . SER A 1 88 ? -1.130 5.325 -9.718 1.00 83.44 88 SER A N 1
ATOM 646 C CA . SER A 1 88 ? -1.055 4.078 -10.491 1.00 83.44 88 SER A CA 1
ATOM 647 C C . SER A 1 88 ? -0.444 4.257 -11.885 1.00 83.44 88 SER A C 1
ATOM 649 O O . SER A 1 88 ? 0.339 3.416 -12.320 1.00 83.44 88 SER A O 1
ATOM 651 N N . GLN A 1 89 ? -0.743 5.363 -12.573 1.00 84.94 89 GLN A N 1
ATOM 652 C CA . GLN A 1 89 ? -0.191 5.642 -13.901 1.00 84.94 89 GLN A CA 1
ATOM 653 C C . GLN A 1 89 ? 1.304 5.966 -13.869 1.00 84.94 89 GLN A C 1
ATOM 655 O O . GLN A 1 89 ? 2.035 5.557 -14.771 1.00 84.94 89 GLN A O 1
ATOM 660 N N . ASP A 1 90 ? 1.768 6.689 -12.853 1.00 85.38 90 ASP A N 1
ATOM 661 C CA . ASP A 1 90 ? 3.180 7.053 -12.729 1.00 85.38 90 ASP A CA 1
ATOM 662 C C . ASP A 1 90 ? 4.006 5.866 -12.238 1.00 85.38 90 ASP A C 1
ATOM 664 O O . ASP A 1 90 ? 5.055 5.575 -12.811 1.00 85.38 90 ASP A O 1
ATOM 668 N N . LEU A 1 91 ? 3.457 5.072 -11.315 1.00 84.06 91 LEU A N 1
ATOM 669 C CA . LEU A 1 91 ? 4.013 3.777 -10.930 1.00 84.06 91 LEU A CA 1
ATOM 670 C C . LEU A 1 91 ? 4.147 2.825 -12.117 1.00 84.06 91 LEU A C 1
ATOM 672 O O . LEU A 1 91 ? 5.170 2.165 -12.232 1.00 84.06 91 LEU A O 1
ATOM 676 N N . GLN A 1 92 ? 3.160 2.746 -13.016 1.00 85.31 92 GLN A N 1
ATOM 677 C CA . GLN A 1 92 ? 3.247 1.888 -14.205 1.00 85.31 92 GLN A CA 1
ATOM 678 C C . GLN A 1 92 ? 4.375 2.308 -15.156 1.00 85.31 92 GLN A C 1
ATOM 680 O O . GLN A 1 92 ? 5.089 1.450 -15.678 1.00 85.31 92 GLN A O 1
ATOM 685 N N . LYS A 1 93 ? 4.556 3.616 -15.379 1.00 86.25 93 LYS A N 1
ATOM 686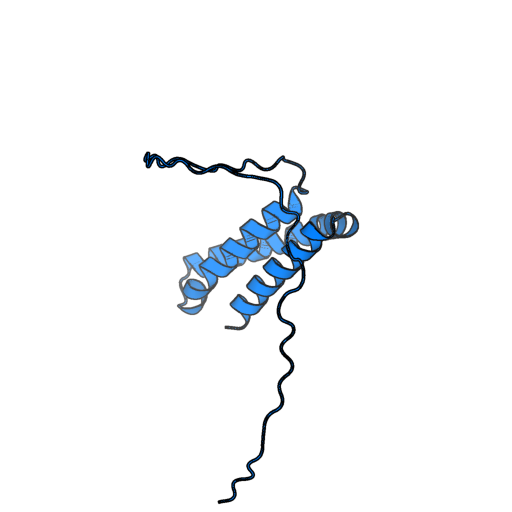 C CA . LYS A 1 93 ? 5.663 4.140 -16.199 1.00 86.25 93 LYS A CA 1
ATOM 687 C C . LYS A 1 93 ? 7.014 3.876 -15.544 1.00 86.25 93 LYS A C 1
ATOM 689 O O . LYS A 1 93 ? 7.983 3.568 -16.236 1.00 86.25 93 LYS A O 1
ATOM 694 N N . GLU A 1 94 ? 7.075 4.004 -14.224 1.00 84.75 94 GLU A N 1
ATOM 695 C CA . GLU A 1 94 ? 8.293 3.768 -13.465 1.00 84.75 94 GLU A CA 1
ATOM 696 C C . GLU A 1 94 ? 8.642 2.278 -13.428 1.00 84.75 94 GLU A C 1
ATOM 698 O O . GLU A 1 94 ? 9.774 1.923 -13.735 1.00 84.75 94 GLU A O 1
ATOM 703 N N . LEU A 1 95 ? 7.658 1.401 -13.202 1.00 82.38 95 LEU A N 1
ATOM 704 C CA . LEU A 1 95 ? 7.793 -0.062 -13.226 1.00 82.38 95 LEU A CA 1
ATOM 705 C C . LEU A 1 95 ? 8.406 -0.578 -14.529 1.00 82.38 95 LEU A C 1
ATOM 707 O O . LEU A 1 95 ? 9.204 -1.511 -14.499 1.00 82.38 95 LEU A O 1
ATOM 711 N N . ALA A 1 96 ? 8.072 0.038 -15.666 1.00 85.12 96 ALA A N 1
ATOM 712 C CA . ALA A 1 96 ? 8.647 -0.323 -16.962 1.00 85.12 96 ALA A CA 1
ATOM 713 C C . ALA A 1 96 ? 10.159 -0.036 -17.067 1.00 85.12 96 ALA A C 1
ATOM 715 O O . ALA A 1 96 ? 10.827 -0.612 -17.923 1.00 85.12 96 ALA A O 1
ATOM 716 N N . ASN A 1 97 ? 10.689 0.839 -16.207 1.00 85.12 97 ASN A N 1
ATOM 717 C CA . ASN A 1 97 ? 12.077 1.299 -16.208 1.00 85.12 97 ASN A CA 1
ATOM 718 C C . ASN A 1 97 ? 12.817 0.988 -14.892 1.00 85.12 97 ASN A C 1
ATOM 720 O O . ASN A 1 97 ? 13.928 1.476 -14.690 1.00 85.12 97 ASN A O 1
ATOM 724 N N . MET A 1 98 ? 12.214 0.201 -13.995 1.00 83.50 98 MET A N 1
ATOM 725 C CA . MET A 1 98 ? 12.797 -0.105 -12.691 1.00 83.50 98 MET A CA 1
ATOM 726 C C . MET A 1 98 ? 14.033 -0.993 -12.803 1.00 83.50 98 MET A C 1
ATOM 728 O O . MET A 1 98 ? 14.094 -1.930 -13.605 1.00 83.50 98 MET A O 1
ATOM 732 N N . THR A 1 99 ? 14.995 -0.752 -11.914 1.00 89.44 99 THR A N 1
ATOM 733 C CA . THR A 1 99 ? 16.061 -1.724 -11.664 1.00 89.44 99 THR A CA 1
ATOM 734 C C . THR A 1 99 ? 15.488 -2.976 -10.980 1.00 89.44 99 THR A C 1
ATOM 736 O O . THR A 1 99 ? 14.429 -2.917 -10.346 1.00 89.44 99 THR A O 1
ATOM 739 N N . PRO A 1 100 ? 16.183 -4.126 -11.040 1.00 88.88 100 PRO A N 1
ATOM 740 C CA . PRO A 1 100 ? 15.762 -5.326 -10.315 1.00 88.88 100 PRO A CA 1
ATOM 741 C C . PRO A 1 100 ? 15.572 -5.101 -8.806 1.00 88.88 100 PRO A C 1
ATOM 743 O O . PRO A 1 100 ? 14.672 -5.681 -8.204 1.00 88.88 100 PRO A O 1
ATOM 746 N N . GLU A 1 101 ? 16.383 -4.232 -8.198 1.00 88.25 101 GLU A N 1
ATOM 747 C CA . GLU A 1 101 ? 16.293 -3.877 -6.776 1.00 88.25 101 GLU A CA 1
ATOM 748 C C . GLU A 1 101 ? 15.020 -3.076 -6.469 1.00 88.25 101 GLU A C 1
ATOM 750 O O . GLU A 1 101 ? 14.327 -3.359 -5.492 1.00 88.25 101 GLU A O 1
ATOM 755 N N . GLN A 1 102 ? 14.663 -2.122 -7.334 1.00 84.62 102 GLN A N 1
ATOM 756 C CA . GLN A 1 102 ? 13.424 -1.347 -7.220 1.00 84.62 102 GLN A CA 1
ATOM 757 C C . GLN A 1 102 ? 12.189 -2.231 -7.413 1.00 84.62 102 GLN A C 1
ATOM 759 O O . GLN A 1 102 ? 11.246 -2.157 -6.627 1.00 84.62 102 GLN A O 1
ATOM 764 N N . ALA A 1 103 ? 12.216 -3.135 -8.395 1.00 88.06 103 ALA A N 1
ATOM 765 C CA . ALA A 1 103 ? 11.139 -4.098 -8.602 1.00 88.06 103 ALA A CA 1
ATOM 766 C C . ALA A 1 103 ? 10.961 -5.031 -7.387 1.00 88.06 103 ALA A C 1
ATOM 768 O O . ALA A 1 103 ? 9.830 -5.314 -6.986 1.00 88.06 103 ALA A O 1
ATOM 769 N N . ALA A 1 104 ? 12.062 -5.467 -6.762 1.00 90.50 104 ALA A N 1
ATOM 770 C CA . ALA A 1 104 ? 12.020 -6.265 -5.539 1.00 90.50 104 ALA A CA 1
ATOM 771 C C . ALA A 1 104 ? 11.413 -5.484 -4.361 1.00 90.50 104 ALA A C 1
ATOM 773 O O . ALA A 1 104 ? 10.519 -6.005 -3.691 1.00 90.50 104 ALA A O 1
ATOM 774 N N . LYS A 1 105 ? 11.823 -4.223 -4.150 1.00 88.19 105 LYS A N 1
ATOM 775 C CA . LYS A 1 105 ? 11.217 -3.344 -3.133 1.00 88.19 105 LYS A CA 1
ATOM 776 C C . LYS A 1 105 ? 9.721 -3.140 -3.377 1.00 88.19 105 LYS A C 1
ATOM 778 O O . LYS A 1 105 ? 8.928 -3.289 -2.451 1.00 88.19 105 LYS A O 1
ATOM 783 N N . PHE A 1 106 ? 9.323 -2.851 -4.617 1.00 88.88 106 PHE A N 1
ATOM 784 C CA . PHE A 1 106 ? 7.916 -2.681 -4.980 1.00 88.88 106 PHE A CA 1
ATOM 785 C C . PHE A 1 106 ? 7.097 -3.945 -4.687 1.00 88.88 106 PHE A C 1
ATOM 787 O O . PHE A 1 106 ? 6.007 -3.859 -4.116 1.00 88.88 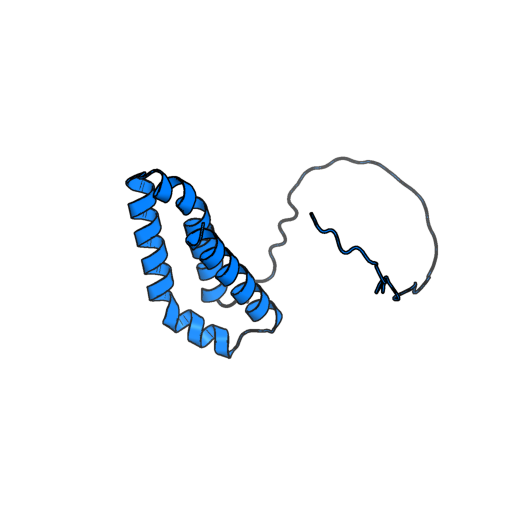106 PHE A O 1
ATOM 794 N N . ALA A 1 107 ? 7.622 -5.127 -5.024 1.00 90.94 107 ALA A N 1
ATOM 795 C CA . ALA A 1 107 ? 6.966 -6.397 -4.730 1.00 90.94 107 ALA A CA 1
ATOM 796 C C . ALA A 1 107 ? 6.842 -6.647 -3.217 1.00 90.94 107 ALA A C 1
ATOM 798 O O . ALA A 1 107 ? 5.781 -7.068 -2.751 1.00 90.94 107 ALA A O 1
ATOM 799 N N . GLU A 1 108 ? 7.892 -6.356 -2.443 1.00 93.00 108 GLU A N 1
ATOM 800 C CA . GLU A 1 108 ? 7.870 -6.489 -0.985 1.00 93.00 108 GLU A CA 1
ATOM 801 C C . GLU A 1 108 ? 6.825 -5.562 -0.352 1.00 93.00 108 GLU A C 1
ATOM 803 O O . GLU A 1 108 ? 6.012 -6.012 0.459 1.00 93.00 108 GLU A O 1
ATOM 808 N N . ILE A 1 109 ? 6.803 -4.284 -0.743 1.00 90.69 109 ILE A N 1
ATOM 809 C CA . ILE A 1 109 ? 5.877 -3.308 -0.165 1.00 90.69 109 ILE A CA 1
ATOM 810 C C . ILE A 1 109 ? 4.427 -3.617 -0.563 1.00 90.69 109 ILE A C 1
ATOM 812 O O . ILE A 1 109 ? 3.535 -3.598 0.285 1.00 90.69 109 ILE A O 1
ATOM 816 N N . SER A 1 110 ? 4.199 -4.026 -1.815 1.00 87.88 110 SER A N 1
ATOM 817 C CA . SER A 1 110 ? 2.879 -4.453 -2.298 1.00 87.88 110 SER A CA 1
ATOM 818 C C . SER A 1 110 ? 2.370 -5.670 -1.526 1.00 87.88 110 SER A C 1
ATOM 820 O O . SER A 1 110 ? 1.197 -5.735 -1.155 1.00 87.88 110 SER A O 1
ATOM 822 N N . LYS A 1 111 ? 3.258 -6.630 -1.232 1.00 91.56 111 LYS A N 1
ATOM 823 C CA . LYS A 1 111 ? 2.933 -7.796 -0.407 1.00 91.56 111 LYS A CA 1
ATOM 824 C C . LYS A 1 111 ? 2.570 -7.382 1.019 1.00 91.56 111 LYS A C 1
ATOM 826 O O . LYS A 1 111 ? 1.545 -7.834 1.514 1.00 91.56 111 LYS A O 1
ATOM 831 N N . LYS A 1 112 ? 3.342 -6.493 1.659 1.00 89.44 112 LYS A N 1
ATOM 832 C CA . LYS A 1 112 ? 3.017 -5.975 3.005 1.00 89.44 112 LYS A CA 1
ATOM 833 C C . LYS A 1 112 ? 1.641 -5.314 3.042 1.00 89.44 112 LYS A C 1
ATOM 835 O O . LYS A 1 112 ? 0.891 -5.537 3.988 1.00 89.44 112 LYS A O 1
ATOM 840 N N . PHE A 1 113 ? 1.295 -4.542 2.012 1.00 87.19 113 PHE A N 1
ATOM 841 C CA . PHE A 1 113 ? -0.025 -3.926 1.902 1.00 87.19 113 PHE A CA 1
ATOM 842 C C . PHE A 1 113 ? -1.146 -4.971 1.837 1.00 87.19 113 PHE A C 1
ATOM 844 O O . PHE A 1 113 ? -2.118 -4.886 2.587 1.00 87.19 113 PHE A O 1
ATOM 851 N N . ALA A 1 114 ? -0.992 -5.980 0.974 1.00 88.12 114 ALA A N 1
ATOM 852 C CA . ALA A 1 114 ? -1.961 -7.063 0.831 1.00 88.12 114 ALA A CA 1
ATOM 853 C C . ALA A 1 114 ? -2.090 -7.902 2.114 1.00 88.12 114 ALA A C 1
ATOM 855 O O . ALA A 1 114 ? -3.202 -8.216 2.532 1.00 88.12 114 ALA A O 1
ATOM 856 N N . ASP A 1 115 ? -0.970 -8.216 2.767 1.00 89.38 115 ASP A N 1
ATOM 857 C CA . ASP A 1 115 ? -0.941 -8.977 4.016 1.00 89.38 115 ASP A CA 1
ATOM 858 C C . ASP A 1 115 ? -1.597 -8.190 5.160 1.00 89.38 115 ASP A C 1
ATOM 860 O O . ASP A 1 115 ? -2.315 -8.773 5.970 1.00 89.38 115 ASP A O 1
ATOM 864 N N . ALA A 1 116 ? -1.403 -6.867 5.223 1.00 83.50 116 ALA A N 1
ATOM 865 C CA . ALA A 1 116 ? -2.111 -6.021 6.179 1.00 83.50 116 ALA A CA 1
ATOM 866 C C . ALA A 1 116 ? -3.619 -6.039 5.914 1.00 83.50 116 ALA A C 1
ATOM 868 O O . ALA A 1 116 ? -4.384 -6.218 6.856 1.00 83.50 116 ALA A O 1
ATOM 869 N N . ALA A 1 117 ? -4.030 -5.932 4.645 1.00 76.19 117 ALA A N 1
ATOM 870 C CA . ALA A 1 117 ? -5.431 -5.962 4.239 1.00 76.19 117 ALA A CA 1
ATOM 871 C C . ALA A 1 117 ? -6.131 -7.307 4.524 1.00 76.19 117 ALA A C 1
ATOM 873 O O . ALA A 1 117 ? -7.330 -7.340 4.800 1.00 76.19 117 ALA A O 1
ATOM 874 N N . ALA A 1 118 ? -5.390 -8.414 4.456 1.00 79.44 118 ALA A N 1
ATOM 875 C CA . ALA A 1 118 ? -5.912 -9.763 4.665 1.00 79.44 118 ALA A CA 1
ATOM 876 C C . ALA A 1 118 ? -6.086 -10.155 6.143 1.00 79.44 118 ALA A C 1
ATOM 878 O O . ALA A 1 118 ? -6.774 -11.136 6.433 1.00 79.44 118 ALA A O 1
ATOM 879 N N . GLN A 1 119 ? -5.447 -9.435 7.067 1.00 65.31 119 GLN A N 1
ATOM 880 C CA . GLN A 1 119 ? -5.631 -9.638 8.507 1.00 65.31 119 GLN A CA 1
ATOM 881 C C . GLN A 1 119 ? -6.968 -9.073 8.963 1.00 65.31 119 GLN A C 1
ATOM 883 O O . GLN A 1 119 ? -7.362 -9.404 10.104 1.00 65.31 119 GLN A O 1
#

Radius of gyration: 23.27 Å; Cα contacts (8 Å, |Δi|>4): 55; chains: 1; bounding box: 60×55×40 Å

Nearest PDB structures (foldseek):
  8ba0-assembly1_V  TM=4.046E-01  e=2.843E+00  Drosophila melanogaster
  8iao-assembly1_V  TM=3.915E-01  e=3.402E+00  Mus musculus
  7zd6-assembly1_f  TM=4.015E-01  e=5.489E+00  Ovis aries

Solvent-accessible surfa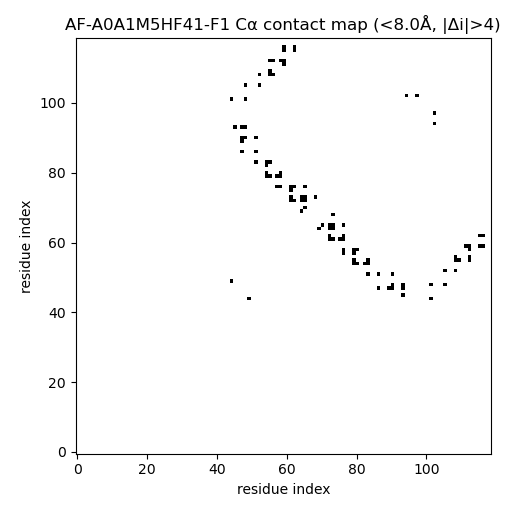ce area (backbone atoms only — not comparable to full-atom values): 7767 Å² total; per-residue (Å²): 141,84,88,78,86,81,82,92,80,88,80,85,90,74,86,87,86,79,79,89,84,78,81,89,79,92,82,89,75,91,74,89,75,92,75,81,88,73,76,79,68,77,93,74,68,61,73,47,61,58,52,46,48,55,41,40,53,52,40,48,69,28,44,67,42,36,75,72,63,37,66,67,34,42,53,53,37,53,50,37,54,50,52,52,59,71,40,47,67,54,38,54,61,45,62,77,70,51,51,75,67,54,50,49,50,51,52,53,51,52,47,52,41,51,56,53,73,73,106

Mean predicted aligned error: 16.65 Å

Organism: NCBI:txid1346286

pLDDT: mean 71.92, std 22.65, range [27.88, 96.62]

Secondary structure (DSSP, 8-state):
------------------------------------------S-S-HHHHHHHHHHHHHHHHHHHHHTT-HHHHHHHHHHHHHHHHTHHHHHHHHTT--HHHHHHHHHHHHHHHHHHH-